Protein AF-A0AAD3DG53-F1 (afdb_monomer_lite)

Sequence (129 aa):
AAAGGGAGGGGGNLPPPPVRVAAGAATVMWAVTDGRQIIEQVYTRSASLDGDAVVVFLRALCAVSREELDAPLPRVYSLRRLVEVAHLNLSNRIRLIWSKMWTVLSAHLVMAACHPQQPIAAQAVDALR

pLDDT: mean 84.31, std 19.05, range [33.0, 98.12]

Organi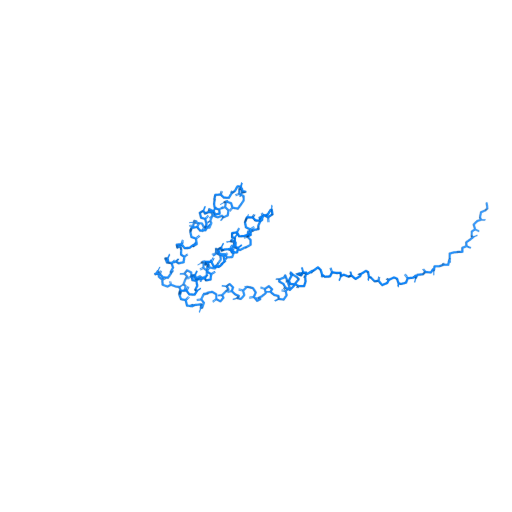sm: NCBI:txid47775

Radius of gyration: 24.62 Å; chains: 1; bounding box: 30×64×77 Å

Foldseek 3Di:
DDDDDDDDDPPPPDDDDPPPCDVCVVVVVCCVPVVVVVVVCVLLCLLVDDLVVNLVVLLVLLVVQVVQCPDPNHDCPSVVSSLVSLVSNPVRDDPVSNVSNCVSNVVSLVVQLPRPDPVSVVVSVVSVD

Secondary structure (DSSP, 8-state):
-------------PPPP-----TTHHHHHHHHTTHHHHHHHHHHGGGGS-HHHHHHHHHHHHHHHHHHHHSSS---HHHHHHHHHHHHHHTTS-HHHHHHHHHHHHHHHHHHHT-SSHHHHHHHHHTT-

Structure (mmCIF, N/CA/C/O backbone):
data_AF-A0AAD3DG53-F1
#
_entry.id   AF-A0AAD3DG53-F1
#
loop_
_atom_site.group_PDB
_atom_site.id
_atom_site.type_symbol
_atom_site.label_atom_id
_atom_site.label_alt_id
_atom_site.label_comp_id
_atom_site.label_asym_id
_atom_site.label_entity_id
_atom_site.label_seq_id
_atom_site.pdbx_PDB_ins_code
_atom_site.Cartn_x
_atom_site.Cartn_y
_atom_site.Cartn_z
_atom_site.occupancy
_atom_site.B_iso_or_equiv
_atom_site.auth_seq_id
_atom_site.auth_comp_id
_atom_site.auth_asym_id
_atom_site.auth_atom_id
_atom_site.pdbx_PDB_model_num
ATOM 1 N N . ALA A 1 1 ? -7.912 -47.532 61.304 1.00 39.19 1 ALA A N 1
ATOM 2 C CA . ALA A 1 1 ? -7.358 -48.607 60.455 1.00 39.19 1 ALA A CA 1
ATOM 3 C C . ALA A 1 1 ? -8.067 -48.520 59.104 1.00 39.19 1 ALA A C 1
ATOM 5 O O . ALA A 1 1 ? -9.283 -48.602 59.095 1.00 39.19 1 ALA A O 1
ATOM 6 N N . ALA A 1 2 ? -7.421 -47.925 58.095 1.00 37.38 2 ALA A N 1
ATOM 7 C CA . ALA A 1 2 ? -6.679 -48.613 57.017 1.00 37.38 2 ALA A CA 1
ATOM 8 C C . ALA A 1 2 ? -7.656 -49.272 56.011 1.00 37.38 2 ALA A C 1
ATOM 10 O O . ALA A 1 2 ? -8.375 -50.178 56.398 1.00 37.38 2 ALA A O 1
ATOM 11 N N . ALA A 1 3 ? -7.921 -48.698 54.830 1.00 39.41 3 ALA A N 1
ATOM 12 C CA . ALA A 1 3 ? -7.084 -48.533 53.624 1.00 39.41 3 ALA A CA 1
ATOM 13 C C . ALA A 1 3 ? -7.202 -49.711 52.630 1.00 39.41 3 ALA A C 1
ATOM 15 O O . ALA A 1 3 ? -7.077 -50.865 53.020 1.00 39.41 3 ALA A O 1
ATOM 16 N N . GLY A 1 4 ? -7.352 -49.364 51.342 1.00 33.69 4 GLY A N 1
ATOM 17 C CA . GLY A 1 4 ? -7.200 -50.236 50.163 1.00 33.69 4 GLY A CA 1
ATOM 18 C C . GLY A 1 4 ? -8.534 -50.639 49.522 1.00 33.69 4 GLY A C 1
ATOM 19 O O . GLY A 1 4 ? -9.398 -51.164 50.203 1.00 33.69 4 GLY A O 1
ATOM 20 N N . GLY A 1 5 ? -8.814 -50.438 48.234 1.00 34.03 5 GLY A N 1
ATOM 21 C CA . GLY A 1 5 ? -7.990 -50.079 47.078 1.00 34.03 5 GLY A CA 1
ATOM 22 C C . GLY A 1 5 ? -8.556 -50.815 45.853 1.00 34.03 5 GLY A C 1
ATOM 23 O O . GLY A 1 5 ? -9.026 -51.940 45.996 1.00 34.03 5 GLY A O 1
ATOM 24 N N . GLY A 1 6 ? -8.532 -50.203 44.665 1.00 33.00 6 GLY A N 1
ATOM 25 C CA . GLY A 1 6 ? -8.893 -50.908 43.427 1.00 33.00 6 GLY A CA 1
ATOM 26 C C . GLY A 1 6 ? -9.406 -50.028 42.292 1.00 33.00 6 GLY A C 1
ATOM 27 O O . GLY A 1 6 ? -10.564 -50.133 41.907 1.00 33.00 6 GLY A O 1
ATOM 28 N N . ALA A 1 7 ? -8.543 -49.164 41.755 1.00 42.94 7 ALA A N 1
ATOM 29 C CA . ALA A 1 7 ? -8.767 -48.476 40.489 1.00 42.94 7 ALA A CA 1
ATOM 30 C C . ALA A 1 7 ? -8.590 -49.455 39.312 1.00 42.94 7 ALA A C 1
ATOM 32 O O . ALA A 1 7 ? -7.569 -50.133 39.224 1.00 42.94 7 ALA A O 1
ATOM 33 N N . GLY A 1 8 ? -9.555 -49.491 38.393 1.00 37.88 8 GLY A N 1
ATOM 34 C CA . GLY A 1 8 ? -9.438 -50.134 37.083 1.00 37.88 8 GLY A CA 1
ATOM 35 C C . GLY A 1 8 ? -9.666 -49.093 35.993 1.00 37.88 8 GLY A C 1
ATOM 36 O O . GLY A 1 8 ? -10.805 -48.768 35.673 1.00 37.88 8 GLY A O 1
ATOM 37 N N . GLY A 1 9 ? -8.576 -48.521 35.478 1.00 43.81 9 GLY A N 1
ATOM 38 C CA . GLY A 1 9 ? -8.588 -47.498 34.438 1.00 43.81 9 GLY A CA 1
ATOM 39 C C . GLY A 1 9 ? -8.994 -48.060 33.077 1.00 43.81 9 GLY A C 1
ATOM 40 O O . GLY A 1 9 ? -8.240 -48.803 32.457 1.00 43.81 9 GLY A O 1
ATOM 41 N N . GLY A 1 10 ? -10.164 -47.652 32.589 1.00 39.06 10 GLY A N 1
ATOM 42 C CA . GLY A 1 10 ? -10.547 -47.767 31.184 1.00 39.06 10 GLY A CA 1
ATOM 43 C C . GLY A 1 10 ? -10.139 -46.502 30.438 1.00 39.06 10 GLY A C 1
ATOM 44 O O . GLY A 1 10 ? -10.957 -45.605 30.253 1.00 39.06 10 GLY A O 1
ATOM 45 N N . GLY A 1 11 ? -8.864 -46.411 30.052 1.00 43.22 11 GLY A N 1
ATOM 46 C CA . GLY A 1 11 ? -8.341 -45.365 29.172 1.00 43.22 11 GLY A CA 1
ATOM 47 C C . GLY A 1 11 ? -8.923 -45.508 27.767 1.00 43.22 11 GLY A C 1
ATOM 48 O O . GLY A 1 11 ? -8.276 -46.042 26.871 1.00 43.22 11 GLY A O 1
ATOM 49 N N . GLY A 1 12 ? -10.169 -45.068 27.592 1.00 40.25 12 GLY A N 1
ATOM 50 C CA . GLY A 1 12 ? -10.802 -44.934 26.290 1.00 40.25 12 GLY A CA 1
ATOM 51 C C . GLY A 1 12 ? -10.066 -43.865 25.496 1.00 40.25 12 GLY A C 1
ATOM 52 O O . GLY A 1 12 ? -10.195 -42.677 25.781 1.00 40.25 12 GLY A O 1
ATOM 53 N N . ASN A 1 13 ? -9.274 -44.304 24.520 1.00 46.91 13 ASN A N 1
ATOM 54 C CA . ASN A 1 13 ? -8.632 -43.461 23.523 1.00 46.91 13 ASN A CA 1
ATOM 55 C C . ASN A 1 13 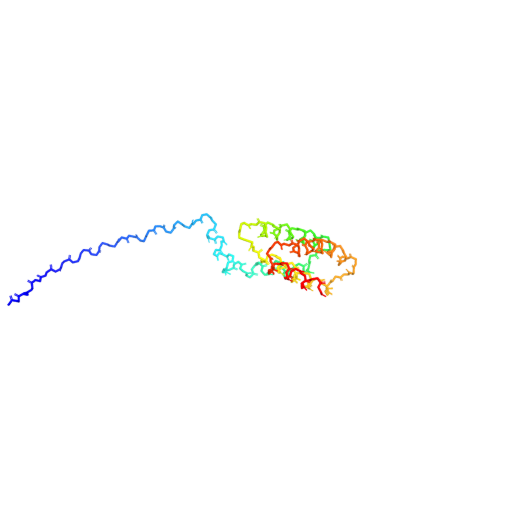? -9.724 -42.796 22.668 1.00 46.91 13 ASN A C 1
ATOM 57 O O . ASN A 1 13 ? -10.102 -43.304 21.613 1.00 46.91 13 ASN A O 1
ATOM 61 N N . LEU A 1 14 ? -10.299 -41.702 23.172 1.00 53.28 14 LEU A N 1
ATOM 62 C CA . LEU A 1 14 ? -11.190 -40.849 22.401 1.00 53.28 14 LEU A CA 1
ATOM 63 C C . LEU A 1 14 ? -10.347 -40.211 21.292 1.00 53.28 14 LEU A C 1
ATOM 65 O O . LEU A 1 14 ? -9.341 -39.566 21.604 1.00 53.28 14 LEU A O 1
ATOM 69 N N . PRO A 1 15 ? -10.709 -40.394 20.010 1.00 59.19 15 PRO A N 1
ATOM 70 C CA . PRO A 1 15 ? -10.000 -39.725 18.933 1.00 59.19 15 PRO A CA 1
ATOM 71 C C . PRO A 1 15 ? -10.047 -38.211 19.179 1.00 59.19 15 PRO A C 1
ATOM 73 O O . PRO A 1 15 ? -11.069 -37.707 19.664 1.00 59.19 15 PRO A O 1
ATOM 76 N N . PRO A 1 16 ? -8.961 -37.476 18.870 1.00 57.19 16 PRO A N 1
ATOM 77 C CA . PRO A 1 16 ? -8.966 -36.031 19.011 1.00 57.19 16 PRO A CA 1
ATOM 78 C C . PRO A 1 16 ? -10.164 -35.473 18.233 1.00 57.19 16 PRO A C 1
ATOM 80 O O . PRO A 1 16 ? -10.442 -35.951 17.123 1.00 57.19 16 PRO A O 1
ATOM 83 N N . PRO A 1 17 ? -10.903 -34.501 18.800 1.00 49.75 17 PRO A N 1
ATOM 84 C CA . PRO A 1 17 ? -12.016 -33.895 18.092 1.00 49.75 17 PRO A CA 1
ATOM 85 C C . PRO A 1 17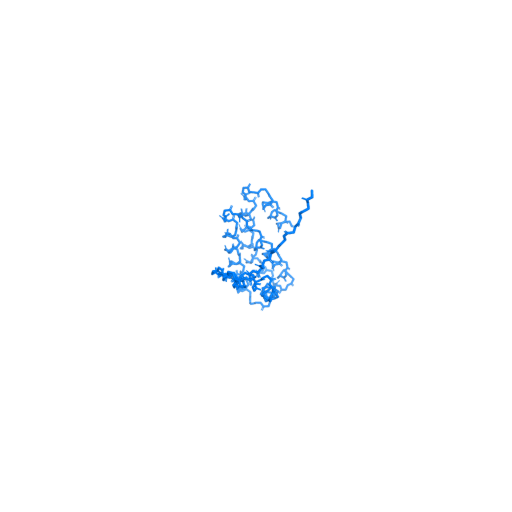 ? -11.499 -33.401 16.738 1.00 49.75 17 PRO A C 1
ATOM 87 O O . PRO A 1 17 ? -10.388 -32.861 16.682 1.00 49.75 17 PRO A O 1
ATOM 90 N N . PRO A 1 18 ? -12.254 -33.601 15.643 1.00 51.66 18 PRO A N 1
ATOM 91 C CA . PRO A 1 18 ? -11.812 -33.163 14.336 1.00 51.66 18 PRO A CA 1
ATOM 92 C C . PRO A 1 18 ? -11.543 -31.668 14.440 1.00 51.66 18 PRO A C 1
ATOM 94 O O . PRO A 1 18 ? -12.465 -30.887 14.693 1.00 51.66 18 PRO A O 1
ATOM 97 N N . VAL A 1 19 ? -10.275 -31.279 14.272 1.00 54.91 19 VAL A N 1
ATOM 98 C CA . VAL A 1 19 ? -9.916 -29.905 13.947 1.00 54.91 19 VAL A CA 1
ATOM 99 C C . VAL A 1 19 ? -10.699 -29.614 12.681 1.00 54.91 19 VAL A C 1
ATOM 101 O O . VAL A 1 19 ? -10.321 -29.997 11.575 1.00 54.91 19 VAL A O 1
ATOM 104 N N . ARG A 1 20 ? -11.866 -28.993 12.849 1.00 51.03 20 ARG A N 1
ATOM 105 C CA . ARG A 1 20 ? -12.528 -28.299 11.765 1.00 51.03 20 ARG A CA 1
ATOM 106 C C . ARG A 1 20 ? -11.585 -27.153 11.466 1.00 51.03 20 ARG A C 1
ATOM 108 O O . ARG A 1 20 ? -11.658 -26.108 12.104 1.00 51.03 20 ARG A O 1
ATOM 115 N N . VAL A 1 21 ? -10.639 -27.407 10.562 1.00 57.03 21 VAL A N 1
ATOM 116 C CA . VAL A 1 21 ? -9.898 -26.374 9.851 1.00 57.03 21 VAL A CA 1
ATOM 117 C C . VAL A 1 21 ? -10.993 -25.474 9.302 1.00 57.03 21 VAL A C 1
ATOM 119 O O . VAL A 1 21 ? -11.686 -25.846 8.357 1.00 57.03 21 VAL A O 1
ATOM 122 N N . ALA A 1 22 ? -11.264 -24.365 9.993 1.00 57.16 22 ALA A N 1
ATOM 123 C CA . ALA A 1 22 ? -12.268 -23.413 9.557 1.00 57.16 22 ALA A CA 1
ATOM 124 C C . ALA A 1 22 ? -11.948 -23.060 8.101 1.00 57.16 22 ALA A C 1
ATOM 126 O O . ALA A 1 22 ? -10.770 -23.007 7.737 1.00 57.16 22 ALA A O 1
ATOM 127 N N . ALA A 1 23 ? -12.956 -22.876 7.250 1.00 59.53 23 ALA A N 1
ATOM 128 C CA . ALA A 1 23 ? -12.709 -22.463 5.873 1.00 59.53 23 ALA A CA 1
ATOM 129 C C . ALA A 1 23 ? -11.803 -21.213 5.894 1.00 59.53 23 ALA A C 1
ATOM 131 O O . ALA A 1 23 ? -12.150 -20.206 6.505 1.00 59.53 23 ALA A O 1
ATOM 132 N N . GLY A 1 24 ? -10.596 -21.327 5.330 1.00 66.19 24 GLY A N 1
ATOM 133 C CA . GLY A 1 24 ? -9.560 -20.287 5.375 1.00 66.19 24 GLY A CA 1
ATOM 134 C C . GLY A 1 24 ? -8.439 -20.478 6.408 1.00 66.19 24 GLY A C 1
ATOM 135 O O . GLY A 1 24 ? -7.398 -19.849 6.261 1.00 66.19 24 GLY A O 1
ATOM 136 N N . ALA A 1 25 ? -8.555 -21.378 7.390 1.00 71.94 25 ALA A N 1
ATOM 137 C CA . ALA A 1 25 ? -7.482 -21.649 8.357 1.00 71.94 25 ALA A CA 1
ATOM 138 C C . ALA A 1 25 ? -6.228 -22.230 7.683 1.00 71.94 25 ALA A C 1
ATOM 140 O O . ALA A 1 25 ? -5.119 -21.832 8.023 1.00 71.94 25 ALA A O 1
ATOM 141 N N . ALA A 1 26 ? -6.386 -23.087 6.668 1.00 75.12 26 ALA A N 1
ATOM 142 C CA . ALA A 1 26 ? -5.264 -23.544 5.844 1.00 75.12 26 ALA A CA 1
ATOM 143 C C . ALA A 1 26 ? -4.601 -22.383 5.076 1.00 75.12 26 ALA A C 1
ATOM 145 O O . ALA A 1 26 ? -3.378 -22.302 5.022 1.00 75.12 26 ALA A O 1
ATOM 146 N N . THR A 1 27 ? -5.396 -21.447 4.546 1.00 75.69 27 THR A N 1
ATOM 147 C CA . THR A 1 27 ? -4.900 -20.259 3.833 1.00 75.69 27 THR A CA 1
ATOM 148 C C . THR A 1 27 ? -4.146 -19.312 4.765 1.00 75.69 27 THR A C 1
ATOM 150 O O . THR A 1 27 ? -3.072 -18.833 4.414 1.00 75.69 27 THR A O 1
ATOM 153 N N . VAL A 1 28 ? -4.672 -19.074 5.970 1.00 79.00 28 VAL A N 1
ATOM 154 C CA . VAL A 1 28 ? -4.012 -18.260 7.001 1.00 79.00 28 VAL A CA 1
ATOM 155 C C . VAL A 1 28 ? -2.715 -18.926 7.460 1.00 79.00 28 VAL A C 1
ATOM 157 O O . VAL A 1 28 ? -1.683 -18.266 7.516 1.00 79.00 28 VAL A O 1
ATOM 160 N N . MET A 1 29 ? -2.731 -20.235 7.724 1.00 80.06 29 MET A N 1
ATOM 161 C CA . MET A 1 29 ? -1.528 -20.972 8.119 1.00 80.06 29 MET A CA 1
ATOM 162 C C . MET A 1 29 ? -0.465 -20.959 7.022 1.00 80.06 29 MET A C 1
ATOM 164 O O . MET A 1 29 ? 0.698 -20.705 7.326 1.00 80.06 29 MET A O 1
ATOM 168 N N . TRP A 1 30 ? -0.847 -21.148 5.755 1.00 86.12 30 TRP A N 1
ATOM 169 C CA . TRP A 1 30 ? 0.070 -21.014 4.623 1.00 86.12 30 TRP A CA 1
ATOM 170 C C . TRP A 1 30 ? 0.659 -19.604 4.554 1.00 86.12 30 TRP A C 1
ATOM 172 O O . TRP A 1 30 ? 1.874 -19.461 4.491 1.00 86.12 30 TRP A O 1
ATOM 182 N N . ALA A 1 31 ? -0.166 -18.558 4.652 1.00 79.25 31 ALA A N 1
ATOM 183 C CA . ALA A 1 31 ? 0.302 -17.173 4.578 1.00 79.25 31 ALA A CA 1
ATOM 184 C C . ALA A 1 31 ? 1.318 -16.820 5.682 1.00 79.25 31 ALA A C 1
ATOM 186 O O . ALA A 1 31 ? 2.213 -16.007 5.456 1.00 79.25 31 ALA A O 1
ATOM 187 N N . VAL A 1 32 ? 1.201 -17.434 6.864 1.00 77.81 32 VAL A N 1
ATOM 188 C CA . VAL A 1 32 ? 2.102 -17.192 8.006 1.00 77.81 32 VAL A CA 1
ATOM 189 C C . VAL A 1 32 ? 3.344 -18.101 7.983 1.00 77.81 32 VAL A C 1
ATOM 191 O O . VAL A 1 32 ? 4.355 -17.754 8.593 1.00 77.81 32 VAL A O 1
ATOM 194 N N . THR A 1 33 ? 3.302 -19.221 7.256 1.00 83.38 33 THR A N 1
ATOM 195 C CA . THR A 1 33 ? 4.417 -20.171 7.101 1.00 83.38 33 THR A CA 1
ATOM 196 C C . THR A 1 33 ? 5.056 -20.036 5.714 1.00 83.38 33 THR A C 1
ATOM 198 O O . THR A 1 33 ? 5.734 -19.044 5.440 1.00 83.38 33 THR A O 1
ATOM 201 N N . ASP A 1 34 ? 4.822 -20.997 4.823 1.00 80.06 34 ASP A N 1
ATOM 202 C CA . ASP A 1 34 ? 5.489 -21.124 3.523 1.00 80.06 34 ASP A CA 1
ATOM 203 C C . ASP A 1 34 ? 5.134 -19.985 2.555 1.00 80.06 34 ASP A C 1
ATOM 205 O O . ASP A 1 34 ? 5.954 -19.528 1.756 1.00 80.06 34 ASP A O 1
ATOM 209 N N . GLY A 1 35 ? 3.911 -19.470 2.655 1.00 83.94 35 GLY A N 1
ATOM 210 C CA . GLY A 1 35 ? 3.390 -18.389 1.828 1.00 83.94 35 GLY A CA 1
ATOM 211 C C . GLY A 1 35 ? 4.000 -17.028 2.127 1.00 83.94 35 GLY A C 1
ATOM 212 O O . GLY A 1 35 ? 3.972 -16.155 1.260 1.00 83.94 35 GLY A O 1
ATOM 213 N N . ARG A 1 36 ? 4.617 -16.839 3.300 1.00 85.44 36 ARG A N 1
ATOM 214 C CA . ARG A 1 36 ? 5.220 -15.553 3.670 1.00 85.44 36 ARG A CA 1
ATOM 215 C C . ARG A 1 36 ? 6.286 -15.128 2.664 1.00 85.44 36 ARG A C 1
ATOM 217 O O . ARG A 1 36 ? 6.264 -13.998 2.197 1.00 85.44 36 ARG A O 1
ATOM 224 N N . GLN A 1 37 ? 7.185 -16.040 2.291 1.00 87.44 37 GLN A N 1
ATOM 225 C CA . GLN A 1 37 ? 8.245 -15.769 1.311 1.00 87.44 37 GLN A CA 1
ATOM 226 C C . GLN A 1 37 ? 7.670 -15.396 -0.061 1.00 87.44 37 GLN A C 1
ATOM 228 O O . GLN A 1 37 ? 8.185 -14.504 -0.728 1.00 87.44 37 GLN A O 1
ATOM 233 N N . ILE A 1 38 ? 6.582 -16.047 -0.472 1.00 90.00 38 ILE A N 1
ATOM 234 C CA . ILE A 1 38 ? 5.916 -15.776 -1.750 1.00 90.00 38 ILE A CA 1
ATOM 235 C C . ILE A 1 38 ? 5.269 -14.386 -1.727 1.00 90.00 38 ILE A C 1
ATOM 237 O O . ILE A 1 38 ? 5.410 -13.631 -2.687 1.00 90.00 38 ILE A O 1
ATOM 241 N N . ILE A 1 39 ? 4.626 -14.019 -0.616 1.00 91.44 39 ILE A N 1
ATOM 242 C CA . ILE A 1 39 ? 4.055 -12.683 -0.406 1.00 91.44 39 ILE A CA 1
ATOM 243 C C . ILE A 1 39 ? 5.154 -11.612 -0.446 1.00 91.44 39 ILE A C 1
ATOM 245 O O . ILE A 1 39 ? 5.011 -10.624 -1.165 1.00 91.44 39 ILE A O 1
ATOM 249 N N . GLU A 1 40 ? 6.282 -11.822 0.242 1.00 91.69 40 GLU A N 1
ATOM 250 C CA . GLU A 1 40 ? 7.424 -10.897 0.165 1.00 91.69 40 GLU A CA 1
ATOM 251 C C . GLU A 1 40 ? 7.921 -10.735 -1.275 1.00 91.69 40 GLU A C 1
ATOM 253 O O . GLU A 1 40 ? 8.130 -9.614 -1.737 1.00 91.69 40 GLU A O 1
ATOM 258 N N . GLN A 1 41 ? 8.042 -11.838 -2.023 1.00 92.06 41 GLN A N 1
ATOM 259 C CA . GLN A 1 41 ? 8.461 -11.794 -3.423 1.00 92.06 41 GLN A CA 1
ATOM 260 C C . GLN A 1 41 ? 7.509 -10.976 -4.296 1.00 92.06 41 GLN A C 1
ATOM 262 O O . GLN A 1 41 ? 7.984 -10.297 -5.206 1.00 92.06 41 GLN A O 1
ATOM 267 N N . VAL A 1 42 ? 6.196 -10.999 -4.037 1.00 93.19 42 VAL A N 1
ATOM 268 C CA . VAL A 1 42 ? 5.233 -10.152 -4.760 1.00 93.19 42 VAL A CA 1
ATOM 269 C C . VAL A 1 42 ? 5.577 -8.673 -4.577 1.00 93.19 42 VAL A C 1
ATOM 271 O O . VAL A 1 42 ? 5.645 -7.934 -5.560 1.00 93.19 42 VAL A O 1
ATOM 274 N N . TYR A 1 43 ? 5.868 -8.245 -3.347 1.00 93.81 43 TYR A N 1
ATOM 275 C CA . TYR A 1 43 ? 6.242 -6.858 -3.071 1.00 93.81 43 TYR A CA 1
ATOM 276 C C . TYR A 1 43 ? 7.614 -6.502 -3.648 1.00 93.81 43 TYR A C 1
ATOM 278 O O . TYR A 1 43 ? 7.747 -5.466 -4.300 1.00 93.81 43 TYR A O 1
ATOM 286 N N . THR A 1 44 ? 8.627 -7.359 -3.489 1.00 92.19 44 THR A N 1
ATOM 287 C CA . THR A 1 44 ? 9.977 -7.095 -4.018 1.00 92.19 44 THR A CA 1
ATOM 288 C C . THR A 1 44 ? 9.993 -7.029 -5.549 1.00 92.19 44 THR A C 1
ATOM 290 O O . THR A 1 44 ? 10.660 -6.170 -6.125 1.00 92.19 44 THR A O 1
ATOM 293 N N . ARG A 1 45 ? 9.213 -7.879 -6.231 1.00 92.75 45 ARG A N 1
ATOM 294 C CA . ARG A 1 45 ? 9.103 -7.884 -7.702 1.00 92.75 45 ARG A CA 1
ATOM 295 C C . ARG A 1 45 ? 8.315 -6.699 -8.263 1.00 92.75 45 ARG A C 1
ATOM 297 O O . ARG A 1 45 ? 8.337 -6.487 -9.472 1.00 92.75 45 ARG A O 1
ATOM 304 N N . SER A 1 46 ? 7.680 -5.872 -7.428 1.00 93.44 46 SER A N 1
ATOM 305 C CA . SER A 1 46 ? 7.042 -4.630 -7.896 1.00 93.44 46 SER A CA 1
ATOM 306 C C . SER A 1 46 ? 8.027 -3.706 -8.635 1.00 93.44 46 SER A C 1
ATOM 308 O O . SER A 1 46 ? 7.658 -3.053 -9.614 1.00 93.44 46 SER A O 1
ATOM 310 N N . ALA A 1 47 ? 9.306 -3.727 -8.238 1.00 91.06 47 ALA A N 1
ATOM 311 C CA . ALA A 1 47 ? 10.378 -2.965 -8.872 1.00 91.06 47 ALA A CA 1
ATOM 312 C C . ALA A 1 47 ? 10.658 -3.385 -10.326 1.00 91.06 47 ALA A C 1
ATOM 314 O O . ALA A 1 47 ? 11.170 -2.571 -11.092 1.00 91.06 47 ALA A O 1
ATOM 315 N N . SER A 1 48 ? 10.310 -4.617 -10.719 1.00 91.56 48 SER A N 1
ATOM 316 C CA . SER A 1 48 ? 10.509 -5.142 -12.076 1.00 91.56 48 SER A CA 1
ATOM 317 C C . SER A 1 48 ? 9.257 -5.087 -12.954 1.00 91.56 48 SER A C 1
ATOM 319 O O . SER A 1 48 ? 9.312 -5.518 -14.102 1.00 91.56 48 SER A O 1
ATOM 321 N N . LEU A 1 49 ? 8.123 -4.595 -12.440 1.00 93.12 49 LEU A N 1
ATOM 322 C CA . LEU A 1 49 ? 6.902 -4.422 -13.238 1.00 93.12 49 LEU A CA 1
ATOM 323 C C . LEU A 1 49 ? 7.110 -3.381 -14.348 1.00 93.12 49 LEU A C 1
ATOM 325 O O . LEU A 1 49 ? 8.078 -2.622 -14.324 1.00 93.12 49 LEU A O 1
ATOM 329 N N . ASP A 1 50 ? 6.204 -3.280 -15.312 1.00 93.25 50 ASP A N 1
ATOM 330 C CA . ASP A 1 50 ? 6.194 -2.099 -16.176 1.00 93.25 50 ASP A CA 1
ATOM 331 C C . ASP A 1 50 ? 5.685 -0.855 -15.405 1.00 93.25 50 ASP A C 1
ATOM 333 O O . ASP A 1 50 ? 5.170 -0.950 -14.283 1.00 93.25 50 ASP A O 1
ATOM 337 N N . GLY A 1 51 ? 5.882 0.334 -15.982 1.00 90.75 51 GLY A N 1
ATOM 338 C CA . GLY A 1 51 ? 5.552 1.599 -15.323 1.00 90.75 51 GLY A CA 1
ATOM 339 C C . GLY A 1 51 ? 4.056 1.836 -15.086 1.00 90.75 51 GLY A C 1
ATOM 340 O O . GLY A 1 51 ? 3.709 2.531 -14.135 1.00 90.75 51 GLY A O 1
ATOM 341 N N . ASP A 1 52 ? 3.165 1.266 -15.894 1.00 93.75 52 ASP A N 1
ATOM 342 C CA . ASP A 1 52 ? 1.719 1.402 -15.702 1.00 93.75 52 ASP A CA 1
ATOM 343 C C . ASP A 1 52 ? 1.170 0.256 -14.826 1.00 93.75 52 ASP A C 1
ATOM 345 O O . ASP A 1 52 ? 0.318 0.481 -13.965 1.00 93.75 52 ASP A O 1
ATOM 349 N N . ALA A 1 53 ? 1.730 -0.948 -14.939 1.00 96.00 53 ALA A N 1
ATOM 350 C CA . ALA A 1 53 ? 1.447 -2.111 -14.111 1.00 96.00 53 ALA A CA 1
ATOM 351 C C . ALA A 1 53 ? 1.788 -1.865 -12.641 1.00 96.00 53 ALA A C 1
ATOM 353 O O . ALA A 1 53 ? 1.005 -2.245 -11.774 1.00 96.00 53 ALA A O 1
ATOM 354 N N . VAL A 1 54 ? 2.896 -1.181 -12.329 1.00 95.31 54 VAL A N 1
ATOM 355 C CA . VAL A 1 54 ? 3.201 -0.821 -10.932 1.00 95.31 54 VAL A CA 1
ATOM 356 C C . VAL A 1 54 ? 2.176 0.164 -10.356 1.00 95.31 54 VAL A C 1
ATOM 358 O O . VAL A 1 54 ? 1.834 0.089 -9.177 1.00 95.31 54 VAL A O 1
ATOM 361 N N . VAL A 1 55 ? 1.615 1.050 -11.185 1.00 96.25 55 VAL A N 1
ATOM 362 C CA . VAL A 1 55 ? 0.541 1.961 -10.761 1.00 96.25 55 VAL A CA 1
ATOM 363 C C . VAL A 1 55 ? -0.750 1.181 -10.506 1.00 96.25 55 VAL A C 1
ATOM 365 O O . VAL A 1 55 ? -1.427 1.435 -9.511 1.00 96.25 55 VAL A O 1
ATOM 368 N N . VAL A 1 56 ? -1.087 0.209 -11.360 1.00 97.44 56 VAL A N 1
ATOM 369 C CA . VAL A 1 56 ? -2.230 -0.696 -11.137 1.00 97.44 56 VAL A CA 1
ATOM 370 C C . VAL A 1 56 ? -2.035 -1.517 -9.863 1.00 97.44 56 VAL A C 1
ATOM 372 O O . VAL A 1 56 ? -2.953 -1.604 -9.049 1.00 97.44 56 VAL A O 1
ATOM 375 N N . PHE A 1 57 ? -0.831 -2.046 -9.647 1.00 96.75 57 PHE A N 1
ATOM 376 C CA . PHE A 1 57 ? -0.468 -2.772 -8.436 1.00 96.75 57 PHE A CA 1
ATOM 377 C C . PHE A 1 57 ? -0.659 -1.913 -7.179 1.00 96.75 57 PHE A C 1
ATOM 379 O O . PHE A 1 57 ? -1.325 -2.346 -6.241 1.00 96.75 57 PHE A O 1
ATOM 386 N N . LEU A 1 58 ? -0.161 -0.670 -7.178 1.00 97.12 58 LEU A N 1
ATOM 387 C CA . LEU A 1 58 ? -0.374 0.262 -6.066 1.00 97.12 58 LEU A CA 1
ATOM 388 C C . LEU A 1 58 ? -1.855 0.561 -5.832 1.00 97.12 58 LEU A C 1
ATOM 390 O O . LEU A 1 58 ? -2.288 0.569 -4.686 1.00 97.12 58 LEU A O 1
ATOM 394 N N . ARG A 1 59 ? -2.655 0.770 -6.886 1.00 98.00 59 ARG A N 1
ATOM 395 C CA . ARG A 1 59 ? -4.106 0.993 -6.741 1.00 98.00 59 ARG A CA 1
ATOM 396 C C . ARG A 1 59 ? -4.798 -0.195 -6.081 1.00 98.00 59 ARG A C 1
ATOM 398 O O . ARG A 1 59 ? -5.611 0.010 -5.183 1.00 98.00 59 ARG A O 1
ATOM 405 N N . ALA A 1 60 ? -4.464 -1.413 -6.504 1.00 97.94 60 ALA A N 1
ATOM 406 C CA . ALA A 1 60 ? -5.005 -2.628 -5.907 1.00 97.94 60 ALA A CA 1
ATOM 407 C C . ALA A 1 60 ? -4.593 -2.751 -4.432 1.00 97.94 60 ALA A C 1
ATOM 409 O O . ALA A 1 60 ? -5.434 -3.016 -3.577 1.00 97.94 60 ALA A O 1
ATOM 410 N N . LEU A 1 61 ? -3.327 -2.476 -4.109 1.00 97.25 61 LEU A N 1
ATOM 411 C CA . LEU A 1 61 ? -2.836 -2.530 -2.734 1.00 97.25 61 LEU A CA 1
ATOM 412 C C . LEU A 1 61 ? -3.450 -1.430 -1.844 1.00 97.25 61 LEU A C 1
ATOM 414 O O . LEU A 1 61 ? -3.753 -1.690 -0.682 1.00 97.25 61 LEU A O 1
ATOM 418 N N . CYS A 1 62 ? -3.718 -0.235 -2.384 1.00 98.06 62 CYS A N 1
ATOM 419 C CA . CYS A 1 62 ? -4.494 0.808 -1.703 1.00 98.06 62 CYS A CA 1
ATOM 420 C C . CYS A 1 62 ? -5.932 0.360 -1.417 1.00 98.06 62 CYS A C 1
ATOM 422 O O . CYS A 1 62 ? -6.444 0.637 -0.335 1.00 98.06 62 CYS A O 1
ATOM 424 N N . ALA A 1 63 ? -6.582 -0.347 -2.348 1.00 98.00 63 ALA A N 1
ATOM 425 C CA . ALA A 1 63 ? -7.925 -0.883 -2.129 1.00 98.00 63 ALA A CA 1
ATOM 426 C C . ALA A 1 63 ? -7.940 -1.910 -0.983 1.00 98.00 63 ALA A C 1
ATOM 428 O O . ALA A 1 63 ? -8.716 -1.754 -0.044 1.00 98.00 63 ALA A O 1
ATOM 429 N N . VAL A 1 64 ? -7.006 -2.870 -0.989 1.00 97.62 64 VAL A N 1
ATOM 430 C CA . VAL A 1 64 ? -6.855 -3.849 0.106 1.00 97.62 64 VAL A CA 1
ATOM 431 C C . VAL A 1 64 ? -6.547 -3.149 1.429 1.00 97.62 64 VAL A C 1
ATOM 433 O O . VAL A 1 64 ? -7.153 -3.449 2.453 1.00 97.62 64 VAL A O 1
ATOM 436 N N . SER A 1 65 ? -5.641 -2.167 1.421 1.00 97.94 65 SER A N 1
ATOM 437 C CA . SER A 1 65 ? -5.343 -1.383 2.618 1.00 97.94 65 SER A CA 1
ATOM 438 C C . SER A 1 65 ? -6.563 -0.626 3.130 1.00 97.94 65 SER A C 1
ATOM 440 O O . SER A 1 65 ? -6.678 -0.468 4.336 1.00 97.94 65 SER A O 1
ATOM 442 N N . ARG A 1 66 ? -7.456 -0.140 2.266 1.00 97.44 66 ARG A N 1
ATOM 443 C CA . ARG A 1 66 ? -8.683 0.532 2.703 1.00 97.44 66 ARG A CA 1
ATOM 444 C C . ARG A 1 66 ? -9.628 -0.444 3.394 1.00 97.44 66 ARG A C 1
ATOM 446 O O . ARG A 1 66 ? -10.059 -0.167 4.502 1.00 97.44 66 ARG A O 1
ATOM 453 N N . GLU A 1 67 ? -9.864 -1.608 2.795 1.00 97.44 67 GLU A N 1
ATOM 454 C CA . GLU A 1 67 ? -10.685 -2.662 3.405 1.00 97.44 67 GLU A CA 1
ATOM 455 C C . GLU A 1 67 ? -10.121 -3.129 4.755 1.00 97.44 67 GLU A C 1
ATOM 457 O O . GLU A 1 67 ? -10.869 -3.395 5.694 1.00 97.44 67 GLU A O 1
ATOM 462 N N . GLU A 1 68 ? -8.793 -3.209 4.880 1.00 96.81 68 GLU A N 1
ATOM 463 C CA . GLU A 1 68 ? -8.135 -3.521 6.149 1.00 96.81 68 GLU A CA 1
ATOM 464 C C . GLU A 1 68 ? -8.350 -2.449 7.222 1.00 96.81 68 GLU A C 1
ATOM 466 O O . GLU A 1 68 ? -8.469 -2.804 8.396 1.00 96.81 68 GLU A O 1
ATOM 471 N N . LEU A 1 69 ? -8.379 -1.170 6.839 1.00 96.69 69 LEU A N 1
ATOM 472 C CA . LEU A 1 69 ? -8.571 -0.042 7.752 1.00 96.69 69 LEU A CA 1
ATOM 473 C C . LEU A 1 69 ? -10.041 0.145 8.146 1.00 96.69 69 LEU A C 1
ATOM 475 O O . LEU A 1 69 ? -10.315 0.466 9.297 1.00 96.69 69 LEU A O 1
ATOM 479 N N . ASP A 1 70 ? -10.972 -0.124 7.232 1.00 95.38 70 ASP A N 1
ATOM 480 C CA . ASP A 1 70 ? -12.418 -0.006 7.465 1.00 95.38 70 ASP A CA 1
ATOM 481 C C . ASP A 1 70 ? -13.002 -1.204 8.245 1.00 95.38 70 ASP A C 1
ATOM 483 O O . ASP A 1 70 ? -14.167 -1.195 8.653 1.00 95.38 70 ASP A O 1
ATOM 487 N N . ALA A 1 71 ? -12.210 -2.259 8.464 1.00 94.81 71 ALA A N 1
ATOM 488 C CA . ALA A 1 71 ? -12.634 -3.432 9.219 1.00 94.81 71 ALA A CA 1
ATOM 489 C C . ALA A 1 71 ? -12.944 -3.091 10.696 1.00 94.81 71 ALA A C 1
ATOM 491 O O . ALA A 1 71 ? -12.292 -2.225 11.279 1.00 94.81 71 ALA A O 1
ATOM 492 N N . PRO A 1 72 ? -13.850 -3.833 11.374 1.00 93.19 72 PRO A N 1
ATOM 493 C CA . PRO A 1 72 ? -14.174 -3.596 12.788 1.00 93.19 72 PRO A CA 1
ATOM 494 C C . PRO A 1 72 ? -12.957 -3.618 13.723 1.00 93.19 72 PRO A C 1
ATOM 496 O O . PRO A 1 72 ? -12.925 -2.916 14.731 1.00 93.19 72 PRO A O 1
ATOM 499 N N . LEU A 1 73 ? -11.952 -4.431 13.379 1.00 93.56 73 LEU A N 1
ATOM 500 C CA . LEU A 1 73 ? -10.611 -4.373 13.950 1.00 93.56 73 LEU A CA 1
ATOM 501 C C . LEU A 1 73 ? -9.638 -3.960 12.837 1.00 93.56 73 LEU A C 1
ATOM 503 O O . LEU A 1 73 ? -9.205 -4.830 12.071 1.00 93.56 73 LEU A O 1
ATOM 507 N N . PRO A 1 74 ? -9.300 -2.663 12.736 1.00 93.88 74 PRO A N 1
ATOM 508 C CA . PRO A 1 74 ? -8.426 -2.160 11.688 1.00 93.88 74 PRO A CA 1
ATOM 509 C C . PRO A 1 74 ? -7.050 -2.820 11.707 1.00 93.88 74 PRO A C 1
ATOM 511 O O . PRO A 1 74 ? -6.439 -3.021 12.760 1.00 93.88 74 PRO A O 1
ATOM 514 N N . ARG A 1 75 ? -6.537 -3.135 10.519 1.00 94.44 75 ARG A N 1
ATOM 515 C CA . ARG A 1 75 ? -5.201 -3.702 10.316 1.00 94.44 75 ARG A CA 1
ATOM 516 C C . ARG A 1 75 ? -4.372 -2.752 9.463 1.00 94.44 75 ARG A C 1
ATOM 518 O O . ARG A 1 75 ? -4.856 -2.167 8.507 1.00 94.44 75 ARG A O 1
ATOM 525 N N . VAL A 1 76 ? -3.096 -2.611 9.810 1.00 95.38 76 VAL A N 1
ATOM 526 C CA . VAL A 1 76 ? -2.164 -1.682 9.140 1.00 95.38 76 VAL A CA 1
ATOM 527 C C . VAL A 1 76 ? -1.132 -2.391 8.264 1.00 95.38 76 VAL A C 1
ATOM 529 O O . VAL A 1 76 ? -0.144 -1.779 7.861 1.00 95.38 76 VAL A O 1
ATOM 532 N N . TYR A 1 77 ? -1.3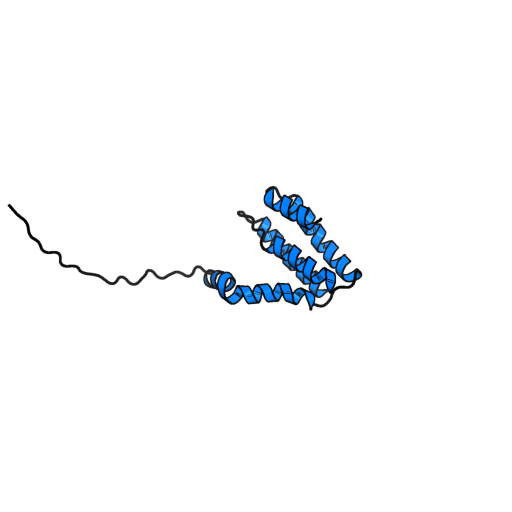16 -3.686 8.001 1.00 94.81 77 TYR A N 1
ATOM 533 C CA . TYR A 1 77 ? -0.326 -4.493 7.290 1.00 94.81 77 TYR A CA 1
ATOM 534 C C . TYR A 1 77 ? -0.119 -3.973 5.865 1.00 94.81 77 TYR A C 1
ATOM 536 O O . TYR A 1 77 ? 0.998 -3.592 5.509 1.00 94.81 77 TYR A O 1
ATOM 544 N N . SER A 1 78 ? -1.195 -3.862 5.085 1.00 96.38 78 SER A N 1
ATOM 545 C CA . SER A 1 78 ? -1.116 -3.390 3.702 1.00 96.38 78 SER A CA 1
ATOM 546 C C . SER A 1 78 ? -0.713 -1.914 3.615 1.00 96.38 78 SER A C 1
ATOM 548 O O . SER A 1 78 ? 0.001 -1.531 2.690 1.00 96.38 78 SER A O 1
ATOM 550 N N . LEU A 1 79 ? -1.063 -1.097 4.620 1.00 96.69 79 LEU A N 1
ATOM 551 C CA . LEU A 1 79 ? -0.599 0.291 4.723 1.00 96.69 79 LEU A CA 1
ATOM 552 C C . LEU A 1 79 ? 0.931 0.375 4.852 1.00 96.69 79 LEU A C 1
ATOM 554 O O . LEU A 1 79 ? 1.555 1.173 4.162 1.00 96.69 79 LEU A O 1
ATOM 558 N N . ARG A 1 80 ? 1.558 -0.463 5.690 1.00 96.19 80 ARG A N 1
ATOM 559 C CA . ARG A 1 80 ? 3.030 -0.513 5.804 1.00 96.19 80 ARG A CA 1
ATOM 560 C C . ARG A 1 80 ? 3.675 -1.009 4.515 1.00 96.19 80 ARG A C 1
ATOM 562 O O . ARG A 1 80 ? 4.647 -0.423 4.049 1.00 96.19 80 ARG A O 1
ATOM 569 N N . ARG A 1 81 ? 3.088 -2.038 3.896 1.00 95.56 81 ARG A N 1
ATOM 570 C CA . ARG A 1 81 ? 3.582 -2.581 2.623 1.00 95.56 81 ARG A CA 1
ATOM 571 C C . ARG A 1 81 ? 3.519 -1.577 1.480 1.00 95.56 81 ARG A C 1
ATOM 573 O O . ARG A 1 81 ? 4.430 -1.567 0.661 1.00 95.56 81 ARG A O 1
ATOM 580 N N . LEU A 1 82 ? 2.517 -0.696 1.441 1.00 96.12 82 LEU A N 1
ATOM 581 C CA . LEU A 1 82 ? 2.473 0.410 0.476 1.00 96.12 82 LEU A CA 1
ATOM 582 C C . LEU A 1 82 ? 3.702 1.314 0.580 1.00 96.12 82 LEU A C 1
ATOM 584 O O . LEU A 1 82 ? 4.303 1.640 -0.442 1.00 96.12 82 LEU A O 1
ATOM 588 N N . VAL A 1 83 ? 4.086 1.685 1.802 1.00 95.00 83 VAL A N 1
ATOM 589 C CA . VAL A 1 83 ? 5.243 2.554 2.061 1.00 95.00 83 VAL A CA 1
ATOM 590 C C . VAL A 1 83 ? 6.538 1.858 1.644 1.00 95.00 83 VAL A C 1
ATOM 592 O O . VAL A 1 83 ? 7.339 2.425 0.904 1.00 95.00 83 VAL A O 1
ATOM 595 N N . GLU A 1 84 ? 6.710 0.591 2.019 1.00 94.38 84 GLU A N 1
ATOM 596 C CA . GLU A 1 84 ? 7.871 -0.210 1.613 1.00 94.38 84 GLU A CA 1
ATOM 597 C C . GLU A 1 84 ? 7.981 -0.347 0.084 1.00 94.38 84 GLU A C 1
ATOM 599 O O . GLU A 1 84 ? 9.041 -0.095 -0.490 1.00 94.38 84 GLU A O 1
ATOM 604 N N . VAL A 1 85 ? 6.882 -0.684 -0.600 1.00 94.69 85 VAL A N 1
ATOM 605 C CA . VAL A 1 85 ? 6.831 -0.786 -2.070 1.00 94.69 85 VAL A CA 1
ATOM 606 C C . VAL A 1 85 ? 7.163 0.550 -2.733 1.00 94.69 85 VAL A C 1
ATOM 608 O O . VAL A 1 85 ? 7.869 0.575 -3.746 1.00 94.69 85 VAL A O 1
ATOM 611 N N . ALA A 1 86 ? 6.677 1.661 -2.176 1.00 93.50 86 ALA A N 1
ATOM 612 C CA . ALA A 1 86 ? 6.977 2.994 -2.679 1.00 93.50 86 ALA A CA 1
ATOM 613 C C . ALA A 1 86 ? 8.481 3.291 -2.600 1.00 93.50 86 ALA A C 1
ATOM 615 O O . ALA A 1 86 ? 9.075 3.692 -3.601 1.00 93.50 86 ALA A O 1
ATOM 616 N N . HIS A 1 87 ? 9.120 3.004 -1.462 1.00 91.94 87 HIS A N 1
ATOM 617 C CA . HIS A 1 87 ? 10.567 3.170 -1.311 1.00 91.94 87 HIS A CA 1
ATOM 618 C C . HIS A 1 87 ? 11.368 2.275 -2.264 1.00 91.94 87 HIS A C 1
ATOM 620 O O . HIS A 1 87 ? 12.319 2.751 -2.883 1.00 91.94 87 HIS A O 1
ATOM 626 N N . LEU A 1 88 ? 10.963 1.013 -2.446 1.00 91.12 88 LEU A N 1
ATOM 627 C CA . LEU A 1 88 ? 11.626 0.088 -3.374 1.00 91.12 88 LEU A CA 1
ATOM 628 C C . LEU A 1 88 ? 11.591 0.577 -4.829 1.00 91.12 88 LEU A C 1
ATOM 630 O O . LEU A 1 88 ? 12.527 0.336 -5.588 1.00 91.12 88 LEU A O 1
ATOM 634 N N . ASN A 1 89 ? 10.523 1.264 -5.233 1.00 90.69 89 ASN A N 1
ATOM 635 C CA . ASN A 1 89 ? 10.367 1.748 -6.604 1.00 90.69 89 ASN A CA 1
ATOM 636 C C . ASN A 1 89 ? 10.963 3.141 -6.841 1.00 90.69 89 ASN A C 1
ATOM 638 O O . ASN A 1 89 ? 11.180 3.504 -7.996 1.00 90.69 89 ASN A O 1
ATOM 642 N N . LEU A 1 90 ? 11.252 3.911 -5.789 1.00 86.62 90 LEU A N 1
ATOM 643 C CA . LEU A 1 90 ? 11.779 5.272 -5.911 1.00 86.62 90 LEU A CA 1
ATOM 644 C C . LEU A 1 90 ? 13.130 5.317 -6.647 1.00 86.62 90 LEU A C 1
ATOM 646 O O . LEU A 1 90 ? 13.356 6.211 -7.458 1.00 86.62 90 LEU A O 1
ATOM 650 N N . SER A 1 91 ? 14.020 4.352 -6.393 1.00 80.62 91 SER A N 1
ATOM 651 C CA . SER A 1 91 ? 15.360 4.304 -6.997 1.00 80.62 91 SER A CA 1
ATOM 652 C C . SER A 1 91 ? 15.375 3.757 -8.428 1.00 80.62 91 SER A C 1
ATOM 654 O O . SER A 1 91 ? 16.251 4.119 -9.209 1.00 80.62 91 SER A O 1
ATOM 656 N N . ASN A 1 92 ? 14.412 2.902 -8.788 1.00 81.12 92 ASN A N 1
ATOM 657 C CA . ASN A 1 92 ? 14.420 2.153 -10.050 1.00 81.12 92 ASN A CA 1
ATOM 658 C C . ASN A 1 92 ? 13.528 2.764 -11.149 1.00 81.12 92 ASN A C 1
ATOM 660 O O . ASN A 1 92 ? 13.368 2.181 -12.223 1.00 81.12 92 ASN A O 1
ATOM 664 N N . ARG A 1 93 ? 12.876 3.907 -10.898 1.00 85.62 93 ARG A N 1
ATOM 665 C CA . ARG A 1 93 ? 11.866 4.472 -11.809 1.00 85.62 93 ARG A CA 1
ATOM 666 C C . ARG A 1 93 ? 12.172 5.901 -12.223 1.00 85.62 93 ARG A C 1
ATOM 668 O O . ARG A 1 93 ? 12.663 6.718 -11.453 1.00 85.62 93 ARG A O 1
ATOM 675 N N . ILE A 1 94 ? 11.795 6.224 -13.460 1.00 92.62 94 ILE A N 1
ATOM 676 C CA . ILE A 1 94 ? 11.833 7.597 -13.965 1.00 92.62 94 ILE A CA 1
ATOM 677 C C . ILE A 1 94 ? 10.807 8.479 -13.237 1.00 92.62 94 ILE A C 1
ATOM 679 O O . ILE A 1 94 ? 9.728 8.019 -12.851 1.00 92.62 94 ILE A O 1
ATOM 683 N N . ARG A 1 95 ? 11.104 9.782 -13.138 1.00 92.75 95 ARG A N 1
ATOM 684 C CA . ARG A 1 95 ? 10.270 10.774 -12.430 1.00 92.75 95 ARG A CA 1
ATOM 685 C C . ARG A 1 95 ? 8.806 10.799 -12.884 1.00 92.75 95 ARG A C 1
ATOM 687 O O . ARG A 1 95 ? 7.925 11.002 -12.056 1.00 92.75 95 ARG A O 1
ATOM 694 N N . LEU A 1 96 ? 8.537 10.577 -14.174 1.00 93.62 96 LEU A N 1
ATOM 695 C CA . LEU A 1 96 ? 7.171 10.576 -14.712 1.00 93.62 96 LEU A CA 1
ATOM 696 C C . LEU A 1 96 ? 6.319 9.442 -14.126 1.00 93.62 96 LEU A C 1
ATOM 698 O O . LEU A 1 96 ? 5.189 9.668 -13.704 1.00 93.62 96 LEU A O 1
ATOM 702 N N . ILE A 1 97 ? 6.866 8.225 -14.081 1.00 95.00 97 ILE A N 1
ATOM 703 C CA . ILE A 1 97 ? 6.170 7.072 -13.502 1.00 95.00 97 ILE A CA 1
ATOM 704 C C . ILE A 1 97 ? 6.026 7.258 -11.995 1.00 95.00 97 ILE A C 1
ATOM 706 O O . ILE A 1 97 ? 4.936 7.065 -11.463 1.00 95.00 97 ILE A O 1
ATOM 710 N N . TRP A 1 98 ? 7.084 7.728 -11.327 1.00 95.25 98 TRP A N 1
ATOM 711 C CA . TRP A 1 98 ? 7.020 8.061 -9.907 1.00 95.25 98 TRP A CA 1
ATOM 712 C C . TRP A 1 98 ? 5.896 9.056 -9.594 1.00 95.25 98 TRP A C 1
ATOM 714 O O . TRP A 1 98 ? 5.129 8.836 -8.665 1.00 95.25 98 TRP A O 1
ATOM 724 N N . SER A 1 99 ? 5.731 10.104 -10.405 1.00 95.88 99 SER A N 1
ATOM 725 C CA . SER A 1 99 ? 4.639 11.067 -10.238 1.00 95.88 99 SER A CA 1
ATOM 726 C C . SER A 1 99 ? 3.262 10.393 -10.291 1.00 95.88 99 SER A C 1
ATOM 728 O O . SER A 1 99 ? 2.442 10.644 -9.410 1.00 95.88 99 SER A O 1
ATOM 730 N N . LYS A 1 100 ? 3.027 9.476 -11.243 1.00 96.31 100 LYS A N 1
ATOM 731 C CA . LYS A 1 100 ? 1.773 8.701 -11.315 1.00 96.31 100 LYS A CA 1
ATOM 732 C C . LYS A 1 100 ? 1.559 7.827 -10.074 1.00 96.31 100 LYS A C 1
ATOM 734 O O . LYS A 1 100 ? 0.444 7.753 -9.559 1.00 96.31 100 LYS A O 1
ATOM 739 N N . MET A 1 101 ? 2.614 7.156 -9.606 1.00 96.19 101 MET A N 1
ATOM 740 C CA . MET A 1 101 ? 2.575 6.331 -8.394 1.00 96.19 101 MET A CA 1
ATOM 741 C C . MET A 1 101 ? 2.240 7.182 -7.166 1.00 96.19 101 MET A C 1
ATOM 743 O O . MET A 1 101 ? 1.341 6.842 -6.399 1.00 96.19 101 MET A O 1
ATOM 747 N N . TRP A 1 102 ? 2.911 8.326 -7.024 1.00 96.31 102 TRP A N 1
ATOM 748 C CA . TRP A 1 102 ? 2.719 9.259 -5.923 1.00 96.31 102 TRP A CA 1
ATOM 749 C C . TRP A 1 102 ? 1.304 9.833 -5.881 1.00 96.31 102 TRP A C 1
ATOM 751 O O . TRP A 1 102 ? 0.735 9.936 -4.799 1.00 96.31 102 TRP A O 1
ATOM 761 N N . THR A 1 103 ? 0.683 10.142 -7.024 1.00 97.44 103 THR A N 1
ATOM 762 C CA . THR A 1 103 ? -0.722 10.589 -7.058 1.00 97.44 103 THR A CA 1
ATOM 763 C C . THR A 1 103 ? -1.662 9.569 -6.410 1.00 97.44 103 THR A C 1
ATOM 765 O O . THR A 1 103 ? -2.565 9.951 -5.672 1.00 97.44 103 THR A O 1
ATOM 768 N N . VAL A 1 104 ? -1.444 8.271 -6.645 1.00 97.75 104 VAL A N 1
ATOM 769 C CA . VAL A 1 104 ? -2.252 7.202 -6.034 1.00 97.75 104 VAL A CA 1
ATOM 770 C C . VAL A 1 104 ? -1.919 7.039 -4.551 1.00 97.75 104 VAL A C 1
ATOM 772 O O . VAL A 1 104 ? -2.822 6.964 -3.720 1.00 97.75 104 VAL A O 1
ATOM 775 N N . LEU A 1 105 ? -0.627 6.986 -4.221 1.00 97.12 105 LEU A N 1
ATOM 776 C CA . LEU A 1 105 ? -0.156 6.743 -2.861 1.00 97.12 105 LEU A CA 1
ATOM 777 C C . LEU A 1 105 ? -0.532 7.882 -1.909 1.00 97.12 105 LEU A C 1
ATOM 779 O O . LEU A 1 105 ? -1.085 7.629 -0.844 1.00 97.12 105 LEU A O 1
ATOM 783 N N . SER A 1 106 ? -0.273 9.130 -2.296 1.00 97.25 106 SER A N 1
ATOM 784 C CA . SER A 1 106 ? -0.531 10.302 -1.451 1.00 97.25 106 SER A CA 1
ATOM 785 C C . SER A 1 106 ? -2.017 10.476 -1.146 1.00 97.25 106 SER A C 1
ATOM 787 O O . SER A 1 106 ? -2.367 10.736 0.000 1.00 97.25 106 SER A O 1
ATOM 789 N N . ALA A 1 107 ? -2.904 10.240 -2.120 1.00 97.94 107 ALA A N 1
ATOM 790 C CA . ALA A 1 107 ? -4.347 10.252 -1.887 1.00 97.94 107 ALA A CA 1
ATOM 791 C C . ALA A 1 107 ? -4.769 9.221 -0.822 1.00 97.94 107 ALA A C 1
ATOM 793 O O . ALA A 1 107 ? -5.610 9.511 0.028 1.00 97.94 107 ALA A O 1
ATOM 794 N N . HIS A 1 108 ? -4.164 8.027 -0.838 1.00 98.12 108 HIS A N 1
ATOM 795 C CA . HIS A 1 108 ? -4.432 6.993 0.164 1.00 98.12 108 HIS A CA 1
ATOM 796 C C . HIS A 1 108 ? -3.842 7.335 1.536 1.00 98.12 108 HIS A C 1
ATOM 798 O O . HIS A 1 108 ? -4.522 7.175 2.546 1.00 98.12 108 HIS A O 1
ATOM 804 N N . LEU A 1 109 ? -2.610 7.851 1.583 1.00 97.69 109 LEU A N 1
ATOM 805 C CA . LEU A 1 109 ? -1.958 8.263 2.830 1.00 97.69 109 LEU A CA 1
ATOM 806 C C . LEU A 1 109 ? -2.686 9.431 3.504 1.00 97.69 109 LEU A C 1
ATOM 808 O O . LEU A 1 109 ? -2.852 9.404 4.717 1.00 97.69 109 LEU A O 1
ATOM 812 N N . VAL A 1 110 ? -3.183 10.413 2.745 1.00 97.88 110 VAL A N 1
ATOM 813 C CA . VAL A 1 110 ? -4.004 11.511 3.289 1.00 97.88 110 VAL A CA 1
ATOM 814 C C . VAL A 1 110 ? -5.300 10.976 3.899 1.00 97.88 110 VAL A C 1
ATOM 816 O O . VAL A 1 110 ? -5.665 11.379 4.998 1.00 97.88 110 VAL A O 1
ATOM 819 N N . MET A 1 111 ? -5.967 10.027 3.234 1.00 97.56 111 MET A N 1
ATOM 820 C CA . MET A 1 111 ? -7.151 9.371 3.796 1.00 97.56 111 MET A CA 1
ATOM 821 C C . MET A 1 111 ? -6.816 8.637 5.105 1.00 97.56 111 MET A C 1
ATOM 823 O O . MET A 1 111 ? -7.487 8.848 6.113 1.00 97.56 111 MET A O 1
ATOM 827 N N . ALA A 1 112 ? -5.739 7.845 5.123 1.00 97.50 112 ALA A N 1
ATOM 828 C CA . ALA A 1 112 ? -5.298 7.125 6.318 1.00 97.50 112 ALA A CA 1
ATOM 829 C C . ALA A 1 112 ? -4.838 8.066 7.452 1.00 97.50 112 ALA A C 1
ATOM 831 O O . ALA A 1 112 ? -5.027 7.752 8.626 1.00 97.50 112 ALA A O 1
ATOM 832 N N . ALA A 1 113 ? -4.289 9.238 7.123 1.00 97.31 113 ALA A N 1
ATOM 833 C CA . ALA A 1 113 ? -3.912 10.273 8.087 1.00 97.31 113 ALA A CA 1
ATOM 834 C C . ALA A 1 113 ? -5.125 10.895 8.802 1.00 97.31 113 ALA A C 1
ATOM 836 O O . ALA A 1 113 ? -4.982 11.427 9.899 1.00 97.31 113 ALA A O 1
ATOM 837 N N . CYS A 1 114 ? -6.320 10.802 8.215 1.00 96.88 114 CYS A N 1
ATOM 838 C CA . CYS A 1 114 ? -7.575 11.251 8.819 1.00 96.88 114 CYS A CA 1
ATOM 839 C C . CYS A 1 114 ? -8.314 10.141 9.591 1.00 96.88 114 CYS A C 1
ATOM 841 O O . CYS A 1 114 ? -9.461 10.336 9.994 1.00 96.88 114 CYS A O 1
ATOM 843 N N . HIS A 1 115 ? -7.697 8.972 9.785 1.00 97.19 115 HIS A N 1
ATOM 844 C CA . HIS A 1 115 ? -8.339 7.836 10.439 1.00 97.19 115 HIS A CA 1
ATOM 845 C C . HIS A 1 115 ? -8.618 8.113 11.937 1.00 97.19 115 HIS A C 1
ATOM 847 O O . HIS A 1 115 ? 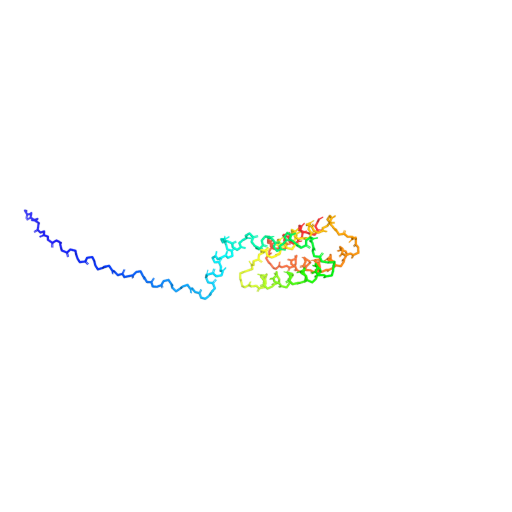-7.751 8.653 12.625 1.00 97.19 115 HIS A O 1
ATOM 853 N N . PRO A 1 116 ? -9.780 7.701 12.495 1.00 95.62 116 PRO A N 1
ATOM 854 C CA . PRO A 1 116 ? -10.162 7.999 13.884 1.00 95.62 116 PRO A CA 1
ATOM 855 C C . PRO A 1 116 ? -9.223 7.388 14.933 1.00 95.62 116 PRO A C 1
ATOM 857 O O . PRO A 1 116 ? -9.121 7.882 16.054 1.00 95.62 116 PRO A O 1
ATOM 860 N N . GLN A 1 117 ? -8.529 6.302 14.586 1.00 96.12 117 GLN A N 1
ATOM 861 C CA . GLN A 1 117 ? -7.499 5.730 15.449 1.00 96.12 117 GLN A CA 1
ATOM 862 C C . GLN A 1 117 ? -6.167 6.453 15.252 1.00 96.12 117 GLN A C 1
ATOM 864 O O . GLN A 1 117 ? -5.483 6.257 14.244 1.00 96.12 117 GLN A O 1
ATOM 869 N N . GLN A 1 118 ? -5.757 7.186 16.286 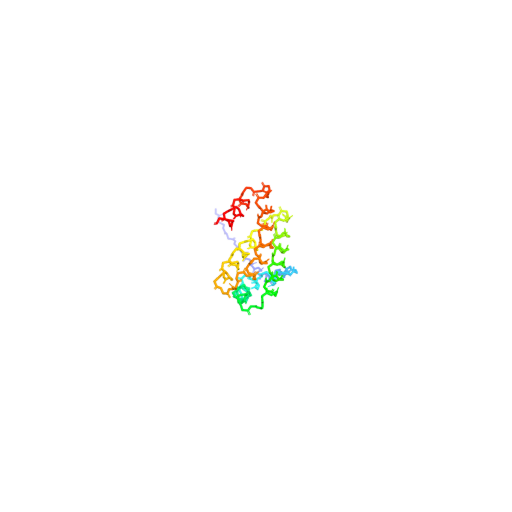1.00 95.75 118 GLN A N 1
ATOM 870 C CA . GLN A 1 118 ? -4.494 7.918 16.353 1.00 95.75 118 GLN A CA 1
ATOM 871 C C . GLN A 1 118 ? -3.241 7.156 15.869 1.00 95.75 118 GLN A C 1
ATOM 873 O O . GLN A 1 118 ? -2.460 7.754 15.130 1.00 95.75 118 GLN A O 1
ATOM 878 N N . PRO A 1 119 ? -2.993 5.874 16.225 1.00 95.62 119 PRO A N 1
ATOM 879 C CA . PRO A 1 119 ? -1.780 5.182 15.770 1.00 95.62 119 PRO A CA 1
ATOM 880 C C . PRO A 1 119 ? -1.725 4.989 14.247 1.00 95.62 119 PRO A C 1
ATOM 882 O O . PRO A 1 119 ? -0.643 5.019 13.665 1.00 95.62 119 PRO A O 1
ATOM 885 N N . ILE A 1 120 ? -2.876 4.819 13.590 1.00 96.38 120 ILE A N 1
ATOM 886 C CA . ILE A 1 120 ? -2.968 4.665 12.131 1.00 96.38 120 ILE A CA 1
ATOM 887 C C . ILE A 1 120 ? -2.669 6.002 11.458 1.00 96.38 120 ILE A C 1
ATOM 889 O O . ILE A 1 120 ? -1.831 6.066 10.557 1.00 96.38 120 ILE A O 1
ATOM 893 N N . ALA A 1 121 ? -3.308 7.065 11.951 1.00 96.88 121 ALA A N 1
ATOM 894 C CA . ALA A 1 121 ? -3.098 8.419 11.464 1.00 96.88 121 ALA A CA 1
ATOM 895 C C . ALA A 1 121 ? -1.628 8.846 11.591 1.00 96.88 121 ALA A C 1
ATOM 897 O O . ALA A 1 121 ? -1.039 9.318 10.621 1.00 96.88 121 ALA A O 1
ATOM 898 N N . ALA A 1 122 ? -1.007 8.603 12.750 1.00 96.06 122 ALA A N 1
ATOM 899 C CA . ALA A 1 122 ? 0.404 8.906 12.985 1.00 96.06 122 ALA A CA 1
ATOM 900 C C . ALA A 1 122 ? 1.325 8.177 11.993 1.00 96.06 122 ALA A C 1
ATOM 902 O O . ALA A 1 122 ? 2.171 8.810 11.368 1.00 96.06 122 ALA A O 1
ATOM 903 N N . GLN A 1 123 ? 1.103 6.875 11.774 1.00 94.75 123 GLN A N 1
ATOM 904 C CA . GLN A 1 123 ? 1.893 6.096 10.818 1.00 94.75 123 GLN A CA 1
ATOM 905 C C . GLN A 1 123 ? 1.760 6.632 9.381 1.00 94.75 123 GLN A C 1
ATOM 907 O O . GLN A 1 123 ? 2.742 6.670 8.642 1.00 94.75 123 GLN A O 1
ATOM 912 N N . ALA A 1 124 ? 0.556 7.039 8.969 1.00 96.56 124 ALA A N 1
ATOM 913 C CA . ALA A 1 124 ? 0.324 7.594 7.638 1.00 96.56 124 ALA A CA 1
ATOM 914 C C . ALA A 1 124 ? 0.973 8.976 7.458 1.00 96.56 124 ALA A C 1
ATOM 916 O O . ALA A 1 124 ? 1.535 9.255 6.400 1.00 96.56 124 ALA A O 1
ATOM 917 N N . VAL A 1 125 ? 0.941 9.821 8.493 1.00 96.50 125 VAL A N 1
ATOM 918 C CA . VAL A 1 125 ? 1.632 11.119 8.500 1.00 96.50 125 VAL A CA 1
ATOM 919 C C . VAL A 1 125 ? 3.144 10.937 8.417 1.00 96.50 125 VAL A C 1
ATOM 921 O O . VAL A 1 125 ? 3.798 11.649 7.659 1.00 96.50 125 VAL A O 1
ATOM 924 N N . ASP A 1 126 ? 3.704 9.976 9.150 1.00 95.06 126 ASP A N 1
ATOM 925 C CA . ASP A 1 126 ? 5.138 9.687 9.092 1.00 95.06 126 ASP A CA 1
ATOM 926 C C . ASP A 1 126 ? 5.559 9.184 7.705 1.00 95.06 126 ASP A C 1
ATOM 928 O O . ASP A 1 126 ? 6.624 9.554 7.227 1.00 95.06 126 ASP A O 1
ATOM 932 N N . ALA A 1 127 ? 4.703 8.424 7.018 1.00 93.25 127 ALA A N 1
ATOM 933 C CA . ALA A 1 127 ? 4.950 7.964 5.651 1.00 93.25 127 ALA A CA 1
ATOM 934 C C . ALA A 1 127 ? 4.914 9.073 4.579 1.00 93.25 127 ALA A C 1
ATOM 936 O O . ALA A 1 127 ? 5.332 8.835 3.446 1.00 93.25 127 ALA A O 1
ATOM 937 N N . LEU A 1 128 ? 4.376 10.255 4.900 1.00 90.94 128 LEU A N 1
ATOM 938 C CA . LEU A 1 128 ? 4.363 11.420 4.007 1.00 90.94 128 LEU A CA 1
ATOM 939 C C . LEU A 1 128 ? 5.616 12.297 4.141 1.00 90.94 128 LEU A C 1
ATOM 941 O O . LEU A 1 128 ? 5.806 13.183 3.305 1.00 90.94 128 LEU A O 1
ATOM 945 N N . ARG A 1 129 ? 6.412 12.101 5.198 1.00 84.62 129 ARG A N 1
ATOM 946 C CA . ARG A 1 129 ? 7.662 12.838 5.426 1.00 84.62 129 ARG A CA 1
ATOM 947 C C . ARG A 1 129 ? 8.801 12.259 4.598 1.00 84.62 129 ARG A C 1
ATOM 949 O O . ARG A 1 129 ? 9.612 13.084 4.125 1.00 84.62 129 ARG A O 1
#